Protein AF-A0A2G2Z1V4-F1 (afdb_monomer_lite)

Radius of gyration: 19.31 Å; 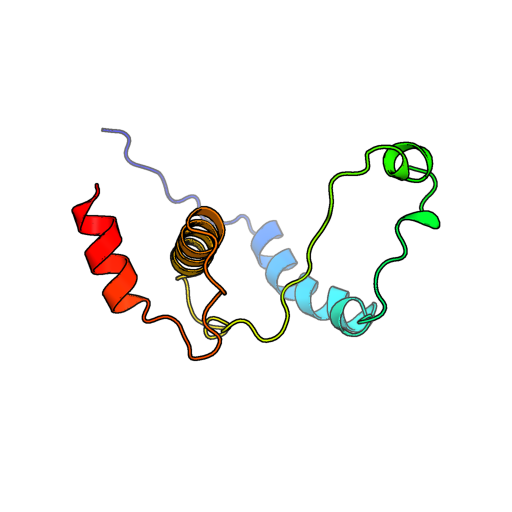chains: 1; bounding box: 42×35×46 Å

Foldseek 3Di:
DDPDDPDDDDPVVVVCVVCVVVVCVVVCVVVCPPPPPLCPPPVCVVVVVPDDPDDDDPLADDDDPPDPLVVLLVVVVVVCVVVVHDHDNPDDDSVVSCVVVVVVD

Structure (mmCIF, N/CA/C/O backbone):
data_AF-A0A2G2Z1V4-F1
#
_entry.id   AF-A0A2G2Z1V4-F1
#
loop_
_atom_site.group_PDB
_atom_site.id
_atom_site.type_symbol
_atom_site.label_atom_id
_atom_site.label_alt_id
_atom_site.label_comp_id
_atom_site.label_asym_id
_atom_site.label_entity_id
_atom_site.label_seq_id
_atom_site.pdbx_PDB_ins_code
_atom_site.Cartn_x
_atom_site.Cartn_y
_atom_site.Cartn_z
_atom_site.occupancy
_atom_site.B_iso_or_equiv
_atom_site.auth_seq_id
_atom_site.auth_comp_id
_atom_site.auth_asym_id
_atom_site.auth_atom_id
_atom_site.pdbx_PDB_model_num
ATOM 1 N N . MET A 1 1 ? -18.574 15.904 -24.626 1.00 38.84 1 MET A N 1
ATOM 2 C CA . MET A 1 1 ? -17.511 14.883 -24.485 1.00 38.84 1 MET A CA 1
ATOM 3 C C . MET A 1 1 ? -16.155 15.581 -24.490 1.00 38.84 1 MET A C 1
ATOM 5 O O . MET A 1 1 ? -15.752 16.113 -25.518 1.00 38.84 1 MET A O 1
ATOM 9 N N . SER A 1 2 ? -15.493 15.676 -23.338 1.00 46.88 2 SER A N 1
ATOM 10 C CA . SER A 1 2 ? -14.184 16.321 -23.186 1.00 46.88 2 SER A CA 1
ATOM 11 C C . SER A 1 2 ? -13.084 15.394 -23.709 1.00 46.88 2 SER A C 1
ATOM 13 O O . SER A 1 2 ? -12.773 14.355 -23.135 1.00 46.88 2 SER A O 1
ATOM 15 N N . ARG A 1 3 ? -12.492 15.760 -24.847 1.00 60.09 3 ARG A N 1
ATOM 16 C CA . ARG A 1 3 ? -11.359 15.046 -25.444 1.00 60.09 3 ARG A CA 1
ATOM 17 C C . ARG A 1 3 ? -10.110 15.363 -24.618 1.00 60.09 3 ARG A C 1
ATOM 19 O O . ARG A 1 3 ? -9.461 16.382 -24.842 1.00 60.09 3 ARG A O 1
ATOM 26 N N . GLY A 1 4 ? -9.829 14.519 -23.623 1.00 59.88 4 GLY A N 1
ATOM 27 C CA . GLY A 1 4 ? -8.667 14.637 -22.745 1.00 59.88 4 GLY A CA 1
ATOM 28 C C . GLY A 1 4 ? -7.379 14.723 -23.561 1.00 59.88 4 GLY A C 1
ATOM 29 O O . GLY A 1 4 ? -6.979 13.767 -24.227 1.00 59.88 4 GLY A O 1
ATOM 30 N N . ARG A 1 5 ? -6.740 15.895 -23.556 1.00 64.75 5 ARG A N 1
ATOM 31 C CA . ARG A 1 5 ? -5.441 16.093 -24.197 1.00 64.75 5 ARG A CA 1
ATOM 32 C C . ARG A 1 5 ? -4.398 15.405 -23.320 1.00 64.75 5 ARG A C 1
ATOM 34 O O . ARG A 1 5 ? -4.144 15.852 -22.208 1.00 64.75 5 ARG A O 1
ATOM 41 N N . ARG A 1 6 ? -3.798 14.313 -23.804 1.00 64.81 6 ARG A N 1
ATOM 42 C CA . ARG A 1 6 ? -2.584 13.760 -23.188 1.00 64.81 6 ARG A CA 1
ATOM 43 C C . ARG A 1 6 ? -1.445 14.746 -23.431 1.00 64.81 6 ARG A C 1
ATOM 45 O O . ARG A 1 6 ? -0.844 14.753 -24.503 1.00 64.81 6 ARG A O 1
ATOM 52 N N . SER A 1 7 ? -1.207 15.615 -22.455 1.00 70.44 7 SER A N 1
ATOM 53 C CA . SER A 1 7 ? -0.082 16.544 -22.459 1.00 70.44 7 SER A CA 1
ATOM 54 C C . SER A 1 7 ? 1.223 15.757 -22.397 1.00 70.44 7 SER A C 1
ATOM 56 O O . SER A 1 7 ? 1.416 14.918 -21.518 1.00 70.44 7 SER A O 1
ATOM 58 N N . ARG A 1 8 ? 2.119 16.012 -23.352 1.00 73.69 8 ARG A N 1
ATOM 59 C CA . ARG A 1 8 ? 3.477 15.467 -23.327 1.00 73.69 8 ARG A CA 1
ATOM 60 C C . ARG A 1 8 ? 4.193 16.024 -22.084 1.00 73.69 8 ARG A C 1
ATOM 62 O O . ARG A 1 8 ? 4.122 17.236 -21.879 1.00 73.69 8 ARG A O 1
ATOM 69 N N . PRO A 1 9 ? 4.864 15.191 -21.266 1.00 70.25 9 PRO A N 1
ATOM 70 C CA . PRO A 1 9 ? 5.634 15.682 -20.126 1.00 70.25 9 PRO A CA 1
ATOM 71 C C . PRO A 1 9 ? 6.661 16.713 -20.599 1.00 70.25 9 PRO A C 1
ATOM 73 O O . PRO A 1 9 ? 7.294 16.496 -21.638 1.00 70.25 9 PRO A O 1
ATOM 76 N N . SER A 1 10 ? 6.819 17.823 -19.870 1.00 84.38 10 SER A N 1
ATOM 77 C CA . SER A 1 10 ? 7.806 18.841 -20.245 1.00 84.38 10 SER A CA 1
ATOM 78 C C . SER A 1 10 ? 9.229 18.269 -20.179 1.00 84.38 10 SER A C 1
ATOM 80 O O . SER A 1 10 ? 9.484 17.241 -19.537 1.00 84.38 10 SER A O 1
ATOM 82 N N . SER A 1 11 ? 10.170 18.926 -20.858 1.00 83.50 11 SER A N 1
ATOM 83 C CA . SER A 1 11 ? 11.584 18.532 -20.880 1.00 83.50 11 SER A CA 1
ATOM 84 C C . SER A 1 11 ? 12.190 18.410 -19.483 1.00 83.50 11 SER A C 1
ATOM 86 O O . SER A 1 11 ? 13.044 17.555 -19.254 1.00 83.50 11 SER A O 1
ATOM 88 N N . GLU A 1 12 ? 11.737 19.232 -18.543 1.00 86.75 12 GLU A N 1
ATOM 89 C CA . GLU A 1 12 ? 12.178 19.258 -17.150 1.00 86.75 12 GLU A CA 1
ATOM 90 C C . GLU A 1 12 ? 11.720 17.991 -16.422 1.00 86.75 12 GLU A C 1
ATOM 92 O O . GLU A 1 12 ? 12.535 17.317 -15.797 1.00 86.75 12 GLU A O 1
ATOM 97 N N . ILE A 1 13 ? 10.450 17.598 -16.588 1.00 87.88 13 ILE A N 1
ATOM 98 C CA . ILE A 1 13 ? 9.900 16.365 -16.001 1.00 87.88 13 ILE A CA 1
ATOM 99 C C . ILE A 1 13 ? 10.652 15.144 -16.538 1.00 87.88 13 ILE A C 1
ATOM 101 O O . ILE A 1 13 ? 11.029 14.257 -15.776 1.00 87.88 13 ILE A O 1
ATOM 105 N N . GLN A 1 14 ? 10.938 15.112 -17.842 1.00 86.94 14 GLN A N 1
ATOM 106 C CA . GLN A 1 14 ? 11.692 14.010 -18.445 1.00 86.94 14 GLN A CA 1
ATOM 107 C C . GLN A 1 14 ? 13.134 13.912 -17.927 1.00 86.94 14 GLN A C 1
ATOM 109 O O . GLN A 1 14 ? 13.670 12.808 -17.831 1.00 86.94 14 GLN A O 1
ATOM 114 N N . LYS A 1 15 ? 13.773 15.040 -17.591 1.00 89.50 15 LYS A N 1
ATOM 115 C CA . LYS A 1 15 ? 15.104 15.058 -16.963 1.00 89.50 15 LYS A CA 1
ATOM 116 C C . LYS A 1 15 ? 15.039 14.607 -15.504 1.00 89.50 15 LYS A C 1
ATOM 118 O O . LYS A 1 15 ? 15.861 13.793 -15.094 1.00 89.50 15 LYS A O 1
ATOM 123 N N . LEU A 1 16 ? 14.042 15.072 -14.750 1.00 90.00 16 LEU A N 1
ATOM 124 C CA . LEU A 1 16 ? 13.852 14.690 -13.349 1.00 90.00 16 LEU A CA 1
ATOM 125 C C . LEU A 1 16 ? 13.597 13.191 -13.200 1.00 90.00 16 LEU A C 1
ATOM 127 O O . LEU A 1 16 ? 14.267 12.555 -12.398 1.00 90.00 16 LEU A O 1
ATOM 131 N N . VAL A 1 17 ? 12.729 12.601 -14.028 1.00 89.75 17 VAL A N 1
ATOM 132 C CA . VAL A 1 17 ? 12.459 11.149 -14.009 1.00 89.75 17 VAL A CA 1
ATOM 133 C C . VAL A 1 17 ? 13.735 10.318 -14.206 1.00 89.75 17 VAL A C 1
ATOM 135 O O . VAL A 1 17 ? 13.834 9.222 -13.665 1.00 89.75 17 VAL A O 1
ATOM 138 N N . LYS A 1 18 ? 14.730 10.834 -14.938 1.00 90.25 18 LYS A N 1
ATOM 139 C CA . LYS A 1 18 ? 16.011 10.142 -15.152 1.00 90.25 18 LYS A CA 1
ATOM 140 C C . LYS A 1 18 ? 16.975 10.257 -13.971 1.00 90.25 18 LYS A C 1
ATOM 142 O O . LYS A 1 18 ? 17.739 9.329 -13.745 1.00 90.25 18 LYS A O 1
ATOM 147 N N . ILE A 1 19 ? 16.971 11.380 -13.252 1.00 93.56 19 ILE A N 1
ATOM 148 C CA . ILE A 1 19 ? 17.951 11.668 -12.186 1.00 93.56 19 ILE A CA 1
ATOM 149 C C . ILE A 1 19 ? 17.423 11.247 -10.810 1.00 93.56 19 ILE A C 1
ATOM 151 O O . ILE A 1 19 ? 18.199 10.843 -9.947 1.00 93.56 19 ILE A O 1
ATOM 155 N N . LEU A 1 20 ? 16.105 11.313 -10.608 1.00 92.88 20 LEU A N 1
ATOM 156 C CA . LEU A 1 20 ? 15.454 11.047 -9.327 1.00 92.88 20 LEU A CA 1
ATOM 157 C C . LEU A 1 20 ? 15.795 9.658 -8.752 1.00 92.88 20 LEU A C 1
ATOM 159 O O . LEU A 1 20 ? 16.159 9.614 -7.580 1.00 92.88 20 LEU A O 1
ATOM 163 N N . PRO A 1 21 ? 15.757 8.544 -9.517 1.00 87.75 21 PRO A N 1
ATOM 164 C CA . PRO A 1 21 ? 16.069 7.228 -8.958 1.00 87.75 21 PRO A CA 1
ATOM 165 C C . PRO A 1 21 ? 17.510 7.143 -8.444 1.00 87.75 21 PRO A C 1
ATOM 167 O O . PRO A 1 21 ? 17.736 6.687 -7.328 1.00 87.75 21 PRO A O 1
ATOM 170 N N . THR A 1 22 ? 18.473 7.655 -9.218 1.00 92.06 22 THR A N 1
ATOM 171 C CA . THR A 1 22 ? 19.892 7.696 -8.837 1.00 92.06 22 THR A CA 1
ATOM 172 C C . THR A 1 22 ? 20.118 8.573 -7.609 1.00 92.06 22 THR A C 1
ATOM 174 O O . THR A 1 22 ? 20.861 8.199 -6.710 1.00 92.06 22 THR A O 1
ATOM 177 N N . TYR A 1 23 ? 19.460 9.733 -7.547 1.00 89.56 23 TYR A N 1
ATOM 178 C CA . TYR A 1 23 ? 19.563 10.635 -6.403 1.00 89.56 23 TYR A CA 1
ATOM 179 C C . TYR A 1 23 ? 19.014 9.994 -5.122 1.00 89.56 23 TYR A C 1
ATOM 181 O O . TYR A 1 23 ? 19.654 10.066 -4.076 1.00 89.56 23 TYR A O 1
ATOM 189 N N . LEU A 1 24 ? 17.849 9.345 -5.186 1.00 87.50 24 LEU A N 1
ATOM 190 C CA . LEU A 1 24 ? 17.256 8.670 -4.028 1.00 87.50 24 LEU A CA 1
ATOM 191 C C . LEU A 1 24 ? 18.122 7.499 -3.541 1.00 87.50 24 LEU A C 1
ATOM 193 O O . LEU A 1 24 ? 18.286 7.328 -2.334 1.00 87.50 24 LEU A O 1
ATOM 197 N N . ASP A 1 25 ? 18.715 6.739 -4.460 1.00 85.75 25 ASP A N 1
ATOM 198 C CA . ASP A 1 25 ? 19.637 5.649 -4.133 1.00 85.75 25 ASP A CA 1
ATOM 199 C C . ASP A 1 25 ? 20.924 6.157 -3.455 1.00 85.75 25 ASP A C 1
ATOM 201 O O . ASP A 1 25 ? 21.285 5.684 -2.378 1.00 85.75 25 ASP A O 1
ATOM 205 N N . MET A 1 26 ? 21.554 7.203 -4.008 1.00 87.31 26 MET A N 1
ATOM 206 C CA . MET A 1 26 ? 22.763 7.823 -3.440 1.00 87.31 26 MET A CA 1
ATOM 207 C C . MET A 1 26 ? 22.548 8.394 -2.036 1.00 87.31 26 MET A C 1
ATOM 209 O O . MET A 1 26 ? 23.429 8.288 -1.187 1.00 87.31 26 MET A O 1
ATOM 213 N N . ASN A 1 27 ? 21.379 8.983 -1.774 1.00 83.06 27 ASN A N 1
ATOM 214 C CA . ASN A 1 27 ? 21.033 9.474 -0.438 1.00 83.06 27 ASN A CA 1
ATOM 215 C C . ASN A 1 27 ? 20.664 8.345 0.538 1.00 83.06 27 ASN A C 1
ATOM 217 O O . ASN A 1 27 ? 20.307 8.617 1.682 1.00 83.06 27 ASN A O 1
ATOM 221 N N . GLY A 1 28 ? 20.699 7.082 0.101 1.00 81.88 28 GLY A N 1
ATOM 222 C CA . GLY A 1 28 ? 20.316 5.938 0.917 1.00 81.88 28 GLY A CA 1
ATOM 223 C C . GLY A 1 28 ? 18.826 5.901 1.256 1.00 81.88 28 GLY A C 1
ATOM 224 O O . GLY A 1 28 ? 18.438 5.156 2.151 1.00 81.88 28 GLY A O 1
ATOM 225 N N . PHE A 1 29 ? 17.983 6.657 0.541 1.00 80.88 29 PHE A N 1
ATOM 226 C CA . PHE A 1 29 ? 16.548 6.777 0.822 1.00 80.88 29 PHE A CA 1
ATOM 227 C C . PHE A 1 29 ? 15.839 5.417 0.763 1.00 80.88 29 PHE A C 1
ATOM 229 O O . PHE A 1 29 ? 15.004 5.110 1.605 1.00 80.88 29 PHE A O 1
ATOM 236 N N . LEU A 1 30 ? 16.214 4.572 -0.205 1.00 76.31 30 LEU A N 1
ATOM 237 C CA . LEU A 1 30 ? 15.668 3.216 -0.355 1.00 76.31 30 LEU A CA 1
ATOM 238 C C . LEU A 1 30 ? 16.315 2.194 0.596 1.00 76.31 30 LEU A C 1
ATOM 240 O O . LEU A 1 30 ? 15.733 1.146 0.875 1.00 76.31 30 LEU A O 1
ATOM 244 N N . ASN A 1 31 ? 17.516 2.497 1.097 1.00 75.00 31 ASN A N 1
ATOM 245 C CA . ASN A 1 31 ? 18.280 1.629 1.996 1.00 75.00 31 ASN A CA 1
ATOM 246 C C . ASN A 1 31 ? 17.906 1.845 3.466 1.00 75.00 31 ASN A C 1
ATOM 248 O O . ASN A 1 31 ? 18.112 0.958 4.298 1.00 75.00 31 ASN A O 1
ATOM 252 N N . GLN A 1 32 ? 17.322 2.999 3.792 1.00 67.56 32 GLN A N 1
ATOM 253 C CA . GLN A 1 32 ? 16.814 3.309 5.117 1.00 67.56 32 GLN A CA 1
ATOM 254 C C . GLN A 1 32 ? 15.504 2.545 5.370 1.00 67.56 32 GLN A C 1
ATOM 256 O O . GLN A 1 32 ? 14.408 3.086 5.323 1.00 67.56 32 GLN A O 1
ATOM 261 N N . LYS A 1 33 ? 15.631 1.250 5.677 1.00 63.94 33 LYS A N 1
ATOM 262 C CA . LYS A 1 33 ? 14.533 0.412 6.197 1.00 63.94 33 LYS A CA 1
ATOM 263 C C . LYS A 1 33 ? 14.237 0.674 7.680 1.00 63.94 33 LYS A C 1
ATOM 265 O O . LYS A 1 33 ? 13.382 0.014 8.263 1.00 63.94 33 LYS A O 1
ATOM 270 N N . VAL A 1 34 ? 14.967 1.599 8.309 1.00 65.88 34 VAL A N 1
ATOM 271 C CA . VAL A 1 34 ? 14.713 2.018 9.688 1.00 65.88 34 VAL A CA 1
ATOM 272 C C . VAL A 1 34 ? 13.400 2.782 9.699 1.00 65.88 34 VAL A C 1
ATOM 274 O O . VAL A 1 34 ? 13.258 3.789 9.009 1.00 65.88 34 VAL A O 1
ATOM 277 N N . ARG A 1 35 ? 12.440 2.273 10.474 1.00 64.81 35 ARG A N 1
ATOM 278 C CA . ARG A 1 35 ? 11.134 2.894 10.687 1.00 64.81 35 ARG A CA 1
ATOM 279 C C . ARG A 1 35 ? 11.356 4.365 11.033 1.00 64.81 35 ARG A C 1
ATOM 281 O O . ARG A 1 35 ? 12.044 4.658 12.007 1.00 64.81 35 ARG A O 1
ATOM 288 N N . THR A 1 36 ? 10.820 5.275 10.220 1.00 71.75 36 THR A N 1
ATOM 289 C CA . THR A 1 36 ? 10.873 6.706 10.520 1.00 71.75 36 THR A CA 1
ATOM 290 C C . THR A 1 36 ? 10.216 6.919 11.876 1.00 71.75 36 THR A C 1
ATOM 292 O O . THR A 1 36 ? 9.014 6.698 12.031 1.00 71.75 36 THR A O 1
ATOM 295 N N . ASP A 1 37 ? 11.017 7.288 12.871 1.00 71.12 37 ASP A N 1
ATOM 296 C CA . ASP A 1 37 ? 10.505 7.624 14.187 1.00 71.12 37 ASP A CA 1
ATOM 297 C C . ASP A 1 37 ? 9.896 9.024 14.124 1.00 71.12 37 ASP A C 1
ATOM 299 O O . ASP A 1 37 ? 10.572 10.040 14.297 1.00 71.12 37 ASP A O 1
ATOM 303 N N . TRP A 1 38 ? 8.596 9.067 13.834 1.00 70.44 38 TRP A N 1
ATOM 304 C CA . TRP A 1 38 ? 7.811 10.296 13.747 1.00 70.44 38 TRP A CA 1
ATOM 305 C C . TRP A 1 38 ? 7.876 11.139 15.028 1.00 70.44 38 TRP A C 1
ATOM 307 O O . TRP A 1 38 ? 7.667 12.349 14.951 1.00 70.44 38 TRP A O 1
ATOM 317 N N . SER A 1 39 ? 8.229 10.543 16.176 1.00 66.56 39 SER A N 1
ATOM 318 C CA . SER A 1 39 ? 8.393 11.265 17.444 1.00 66.56 39 SER A CA 1
ATOM 319 C C . SER A 1 39 ? 9.615 12.195 17.464 1.00 66.56 39 SER A C 1
ATOM 321 O O . SER A 1 39 ? 9.658 13.152 18.245 1.00 66.56 39 SER A O 1
ATOM 323 N N . THR A 1 40 ? 10.586 11.959 16.574 1.00 76.44 40 THR A N 1
ATOM 324 C CA . THR A 1 40 ? 11.799 12.784 16.436 1.00 76.44 40 THR A CA 1
ATOM 325 C C . THR A 1 40 ? 11.592 14.026 15.567 1.00 76.44 40 THR A C 1
ATOM 327 O O . THR A 1 40 ? 12.431 14.925 15.577 1.00 76.44 40 THR A O 1
ATOM 330 N N . ILE A 1 41 ? 10.471 14.119 14.842 1.00 80.44 41 ILE A N 1
ATOM 331 C CA . ILE A 1 41 ? 10.174 15.243 13.950 1.00 80.44 41 ILE A CA 1
ATOM 332 C C . ILE A 1 41 ? 9.319 16.270 14.703 1.00 80.44 41 ILE A C 1
ATOM 334 O O . ILE A 1 41 ? 8.148 16.021 14.987 1.00 80.44 41 ILE A O 1
ATOM 338 N N . GLU A 1 42 ? 9.881 17.452 14.986 1.00 78.19 42 GLU A N 1
ATOM 339 C CA . GLU A 1 42 ? 9.220 18.516 15.770 1.00 78.19 42 GLU A CA 1
ATOM 340 C C . GLU A 1 42 ? 7.816 18.875 15.258 1.00 78.19 42 GLU A C 1
ATOM 342 O O . GLU A 1 42 ? 6.909 19.072 16.060 1.00 78.19 42 GLU A O 1
ATOM 347 N N . ALA A 1 43 ? 7.610 18.876 13.936 1.00 76.38 43 ALA A N 1
ATOM 348 C CA . ALA A 1 43 ? 6.327 19.192 13.298 1.00 76.38 43 ALA A CA 1
ATOM 349 C C . ALA A 1 43 ? 5.212 18.141 13.507 1.00 76.38 43 ALA A C 1
ATOM 351 O O . ALA A 1 43 ? 4.065 18.383 13.120 1.00 76.38 43 ALA A O 1
ATOM 352 N N . TYR A 1 44 ? 5.548 16.964 14.044 1.00 67.06 44 TYR A N 1
ATOM 353 C CA . TYR A 1 44 ? 4.613 15.863 14.305 1.00 67.06 44 TYR A CA 1
ATOM 354 C C . TYR A 1 44 ? 4.549 15.463 15.786 1.00 67.06 44 TYR A C 1
ATOM 356 O O . TYR A 1 44 ? 3.740 14.606 16.146 1.00 67.06 44 TYR A O 1
ATOM 364 N N . ARG A 1 45 ? 5.359 16.087 16.652 1.00 72.44 45 ARG A N 1
ATOM 365 C CA . ARG A 1 45 ? 5.466 15.756 18.082 1.00 72.44 45 ARG A CA 1
ATOM 366 C C . ARG A 1 45 ? 4.139 15.934 18.831 1.00 72.44 45 ARG A C 1
ATOM 368 O O . ARG A 1 45 ? 3.803 15.129 19.691 1.00 72.44 45 ARG A O 1
ATOM 375 N N . ASP A 1 46 ? 3.381 16.966 18.487 1.00 70.94 46 ASP A N 1
ATOM 376 C CA . ASP A 1 46 ? 2.050 17.292 19.014 1.00 70.94 46 ASP A CA 1
ATOM 377 C C . ASP A 1 46 ? 0.923 16.479 18.349 1.00 70.94 46 ASP A C 1
ATOM 379 O O . ASP A 1 46 ? -0.108 16.208 18.964 1.00 70.94 46 ASP A O 1
ATOM 383 N N . LYS A 1 47 ? 1.136 16.027 17.108 1.00 67.56 47 LYS A N 1
ATOM 384 C CA . LYS A 1 47 ? 0.182 15.209 16.340 1.00 67.56 47 LYS A CA 1
ATOM 385 C C . LYS A 1 47 ? 0.137 13.742 16.762 1.00 67.56 47 LYS A C 1
ATOM 387 O O . LYS A 1 47 ? -0.832 13.062 16.432 1.00 67.56 47 LYS A O 1
ATOM 392 N N . MET A 1 48 ? 1.124 13.260 17.523 1.00 63.66 48 MET A N 1
ATOM 393 C CA . MET A 1 48 ? 1.084 11.918 18.124 1.00 63.66 48 MET A CA 1
ATOM 394 C C . MET A 1 48 ? -0.017 11.760 19.185 1.00 63.66 48 MET A C 1
ATOM 396 O O . MET A 1 48 ? -0.350 10.637 19.548 1.00 63.66 48 MET A O 1
ATOM 400 N N . ALA A 1 49 ? -0.616 12.859 19.659 1.00 65.06 49 ALA A N 1
ATOM 401 C CA . ALA A 1 49 ? -1.753 12.834 20.578 1.00 65.06 49 ALA A CA 1
ATOM 402 C C . ALA A 1 49 ? -3.087 12.442 19.910 1.00 65.06 49 ALA A C 1
ATOM 404 O O . ALA A 1 49 ? -4.116 12.461 20.578 1.00 65.06 49 ALA A O 1
ATOM 405 N N . ASN A 1 50 ? -3.088 12.116 18.611 1.00 63.97 50 ASN A N 1
ATOM 406 C CA . ASN A 1 50 ? -4.253 11.642 17.869 1.00 63.97 50 ASN A CA 1
ATOM 407 C C . ASN A 1 50 ? -4.160 10.106 17.719 1.00 63.97 50 ASN A C 1
ATOM 409 O O . ASN A 1 50 ? -3.499 9.629 16.792 1.00 63.97 50 ASN A O 1
ATOM 413 N N . PRO A 1 51 ? -4.737 9.313 18.643 1.00 69.38 51 PRO A N 1
ATOM 414 C CA . PRO A 1 51 ? -4.422 7.900 18.794 1.00 69.38 51 PRO A CA 1
ATOM 415 C C . PRO A 1 51 ? -5.361 7.069 17.922 1.00 69.38 51 PRO A C 1
ATOM 417 O O . PRO A 1 51 ? -6.174 6.298 18.422 1.00 69.38 51 P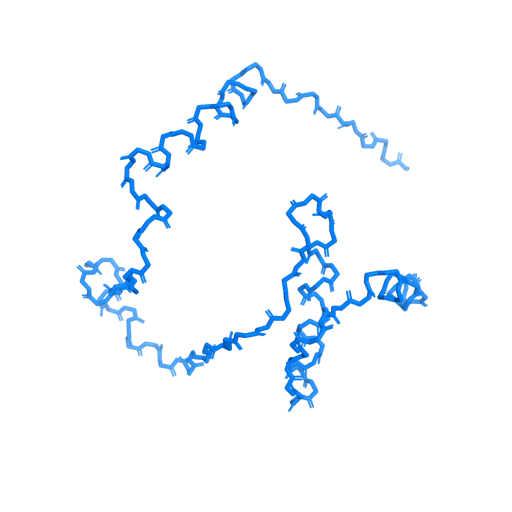RO A O 1
ATOM 420 N N . PHE A 1 52 ? -5.314 7.262 16.607 1.00 70.88 52 PHE A N 1
ATOM 421 C CA . PHE A 1 52 ? -5.910 6.256 15.738 1.00 70.88 52 PHE A CA 1
ATOM 422 C C . PHE A 1 52 ? -4.974 5.055 15.712 1.00 70.88 52 PHE A C 1
ATOM 424 O O . PHE A 1 52 ? -3.772 5.204 15.482 1.00 70.88 52 PHE A O 1
ATOM 431 N N . ASP A 1 53 ? -5.527 3.873 15.957 1.00 76.06 53 ASP A N 1
ATOM 432 C CA . ASP A 1 53 ? -4.771 2.634 15.891 1.00 76.06 53 ASP A CA 1
ATOM 433 C C . ASP A 1 53 ? -4.279 2.414 14.455 1.00 76.06 53 ASP A C 1
ATOM 435 O O . ASP A 1 53 ? -5.060 2.230 13.520 1.00 76.06 53 ASP A O 1
ATOM 439 N N . VAL A 1 54 ? -2.959 2.469 14.269 1.00 77.25 54 VAL A N 1
ATOM 440 C CA . VAL A 1 54 ? -2.314 2.200 12.980 1.00 77.25 54 VAL A CA 1
ATOM 441 C C . VAL A 1 54 ? -1.847 0.752 12.961 1.00 77.25 54 VAL A C 1
ATOM 443 O O . VAL A 1 54 ? -0.909 0.383 13.671 1.00 77.25 54 VAL A O 1
ATOM 446 N N . GLN A 1 55 ? -2.461 -0.058 12.103 1.00 81.25 55 GLN A N 1
ATOM 447 C CA . GLN A 1 55 ? -2.062 -1.443 11.885 1.00 81.25 55 GLN A CA 1
ATOM 448 C C . GLN A 1 55 ? -1.174 -1.564 10.641 1.00 81.25 55 GLN A C 1
ATOM 450 O O . GLN A 1 55 ? -1.519 -1.087 9.562 1.00 81.25 55 GLN A O 1
ATOM 455 N N . TYR A 1 56 ? -0.026 -2.223 10.797 1.00 81.62 56 TYR A N 1
ATOM 456 C CA . TYR A 1 56 ? 0.855 -2.584 9.689 1.00 81.62 56 TYR A CA 1
ATOM 457 C C . TYR A 1 56 ? 0.610 -4.048 9.328 1.00 81.62 56 TYR A C 1
ATOM 459 O O . TYR A 1 56 ? 0.650 -4.912 10.202 1.00 81.62 56 TYR A O 1
ATOM 467 N N . VAL A 1 57 ? 0.354 -4.315 8.048 1.00 81.88 57 VAL A N 1
ATOM 468 C CA . VAL A 1 57 ? 0.164 -5.671 7.524 1.00 81.88 57 VAL A CA 1
ATOM 469 C C . VAL A 1 57 ? 1.375 -6.019 6.666 1.00 81.88 57 VAL A C 1
ATOM 471 O O . VAL A 1 57 ? 1.622 -5.390 5.638 1.00 81.88 57 VAL A O 1
ATOM 474 N N . GLU A 1 58 ? 2.159 -6.993 7.120 1.00 86.62 58 GLU A N 1
ATOM 475 C CA . GLU A 1 58 ? 3.328 -7.500 6.400 1.00 86.62 58 GLU A CA 1
ATOM 476 C C . GLU A 1 58 ? 2.973 -8.721 5.549 1.00 86.62 58 GLU A C 1
ATOM 478 O O . GLU A 1 58 ? 1.958 -9.379 5.763 1.00 86.62 58 GLU A O 1
ATOM 483 N N . GLY A 1 59 ? 3.835 -9.034 4.579 1.00 85.94 59 GLY A N 1
ATOM 484 C CA . GLY A 1 59 ? 3.706 -10.247 3.770 1.00 85.94 59 GLY A CA 1
ATOM 485 C C . GLY A 1 59 ? 2.604 -10.211 2.712 1.00 85.94 59 GLY A C 1
ATOM 486 O O . GLY A 1 59 ? 2.426 -11.214 2.027 1.00 85.94 59 GLY A O 1
ATOM 487 N N . ILE A 1 60 ? 1.915 -9.076 2.540 1.00 88.69 60 ILE A N 1
ATOM 488 C CA . ILE A 1 60 ? 0.900 -8.921 1.497 1.00 88.69 60 ILE A CA 1
ATOM 489 C C . ILE A 1 60 ? 1.511 -9.111 0.114 1.00 88.69 60 ILE A C 1
ATOM 491 O O . ILE A 1 60 ? 2.655 -8.715 -0.150 1.00 88.69 60 ILE A O 1
ATOM 495 N N . ALA A 1 61 ? 0.719 -9.677 -0.790 1.00 89.12 61 ALA A N 1
ATOM 496 C CA . ALA A 1 61 ? 1.141 -9.837 -2.165 1.00 89.12 61 ALA A CA 1
ATOM 497 C C . ALA A 1 61 ? 1.539 -8.488 -2.789 1.00 89.12 61 ALA A C 1
ATOM 499 O O . ALA A 1 61 ? 0.909 -7.450 -2.575 1.00 89.12 61 ALA A O 1
ATOM 500 N N . GLN A 1 62 ? 2.591 -8.486 -3.599 1.00 86.62 62 GLN A N 1
ATOM 501 C CA . GLN A 1 62 ? 3.000 -7.296 -4.338 1.00 86.62 62 GLN A CA 1
ATOM 502 C C . GLN A 1 62 ? 2.696 -7.477 -5.817 1.00 86.62 62 GLN A C 1
ATOM 504 O O . GLN A 1 62 ? 2.868 -8.558 -6.381 1.00 86.62 62 GLN A O 1
ATOM 509 N N . GLN A 1 63 ? 2.265 -6.396 -6.461 1.00 87.19 63 GLN A N 1
ATOM 510 C CA . GLN A 1 63 ? 2.201 -6.362 -7.913 1.00 87.19 63 GLN A CA 1
ATOM 511 C C . GLN A 1 63 ? 3.610 -6.438 -8.514 1.00 87.19 63 GLN A C 1
ATOM 513 O O . GLN A 1 63 ? 4.589 -5.981 -7.920 1.00 87.19 63 GLN A O 1
ATOM 518 N N . THR A 1 64 ? 3.724 -6.959 -9.731 1.00 86.31 64 THR A N 1
ATOM 519 C CA . THR A 1 64 ? 4.995 -6.966 -10.464 1.00 86.31 64 THR A CA 1
ATOM 520 C C . THR A 1 64 ? 5.461 -5.530 -10.744 1.00 86.31 64 THR A C 1
ATOM 522 O O . THR A 1 64 ? 4.639 -4.663 -11.029 1.00 86.31 64 THR A O 1
ATOM 525 N N . ILE A 1 65 ? 6.775 -5.268 -10.719 1.00 84.62 65 ILE A N 1
ATOM 526 C CA . ILE A 1 65 ? 7.363 -3.915 -10.873 1.00 84.62 65 ILE A CA 1
ATOM 527 C C . ILE A 1 65 ? 6.896 -3.199 -12.156 1.00 84.62 65 ILE A C 1
ATOM 529 O O . ILE A 1 65 ? 6.754 -1.980 -12.176 1.00 84.62 65 ILE A O 1
ATOM 533 N N . SER A 1 66 ? 6.632 -3.943 -13.229 1.00 86.12 66 SER A N 1
ATOM 534 C CA . SER A 1 66 ? 6.148 -3.412 -14.510 1.00 86.12 66 SER A CA 1
ATOM 535 C C . SER A 1 66 ? 4.620 -3.305 -14.618 1.00 86.12 66 SER A C 1
ATOM 537 O O . SER A 1 66 ? 4.115 -2.892 -15.664 1.00 86.12 66 SER A O 1
ATOM 539 N N . SER A 1 67 ? 3.872 -3.684 -13.579 1.00 85.00 67 SER A N 1
ATOM 540 C CA . SER A 1 67 ? 2.409 -3.667 -13.588 1.00 85.00 67 SER A CA 1
ATOM 541 C C . SER A 1 67 ? 1.854 -2.254 -13.379 1.00 85.00 67 SER A C 1
ATOM 543 O O . SER A 1 67 ? 2.309 -1.493 -12.524 1.00 85.00 67 SER A O 1
ATOM 545 N N . LEU A 1 68 ? 0.818 -1.924 -14.154 1.00 88.25 68 LEU A N 1
ATOM 546 C CA . LEU A 1 68 ? 0.032 -0.691 -14.035 1.00 88.25 68 LEU A CA 1
ATOM 547 C C . LEU A 1 68 ? -1.273 -0.910 -13.246 1.00 88.25 68 LEU A C 1
ATOM 549 O O . LEU A 1 68 ? -2.188 -0.093 -13.329 1.00 88.25 68 LEU A O 1
ATOM 553 N N . ASP A 1 69 ? -1.373 -2.012 -12.500 1.00 89.31 69 ASP A N 1
ATOM 554 C CA . ASP A 1 69 ? -2.587 -2.441 -11.798 1.00 89.31 69 ASP A CA 1
ATOM 555 C C . ASP A 1 69 ? -2.664 -1.951 -10.343 1.00 89.31 69 ASP A C 1
ATOM 557 O O . ASP A 1 69 ? -3.486 -2.444 -9.575 1.00 89.31 69 ASP A O 1
ATOM 561 N N . CYS A 1 70 ? -1.869 -0.950 -9.947 1.00 90.06 70 CYS A N 1
ATOM 562 C CA . CYS A 1 70 ? -1.788 -0.516 -8.544 1.00 90.06 70 CYS A CA 1
ATOM 563 C C . CYS A 1 70 ? -3.138 -0.094 -7.972 1.00 90.06 70 CYS A C 1
ATOM 565 O O . CYS A 1 70 ? -3.448 -0.421 -6.829 1.00 90.06 70 CYS A O 1
ATOM 567 N N . GLY A 1 71 ? -3.973 0.551 -8.789 1.00 91.25 71 GLY A N 1
ATOM 568 C CA . GLY A 1 71 ? -5.341 0.885 -8.409 1.00 91.25 71 GLY A CA 1
ATOM 569 C C . GLY A 1 71 ? -6.172 -0.353 -8.067 1.00 91.25 71 GLY A C 1
ATOM 570 O O . GLY A 1 71 ? -6.869 -0.346 -7.063 1.00 91.25 71 GLY A O 1
ATOM 571 N N . LEU A 1 72 ? -6.048 -1.438 -8.840 1.00 92.12 72 LEU A N 1
ATOM 572 C CA . LEU A 1 72 ? -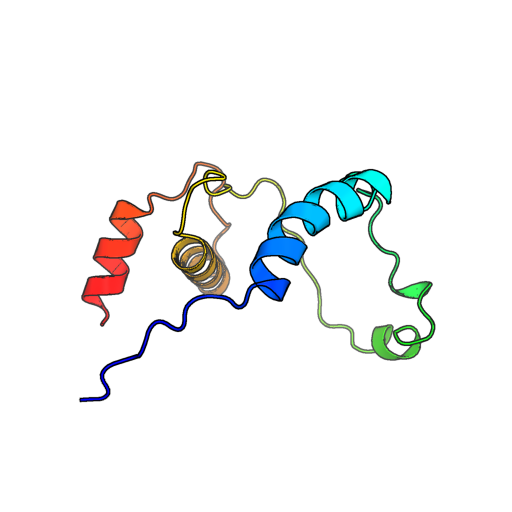6.791 -2.683 -8.606 1.00 92.12 72 LEU A CA 1
ATOM 573 C C . LEU A 1 72 ? -6.348 -3.375 -7.318 1.00 92.12 72 LEU A C 1
ATOM 575 O O . LEU A 1 72 ? -7.196 -3.845 -6.568 1.00 92.12 72 LEU A O 1
ATOM 579 N N . PHE A 1 73 ? -5.041 -3.410 -7.053 1.00 91.69 73 PHE A N 1
ATOM 580 C CA . PHE A 1 73 ? -4.496 -3.981 -5.819 1.00 91.69 73 PHE A CA 1
ATOM 581 C C . PHE A 1 73 ? -4.967 -3.195 -4.590 1.00 91.69 73 PHE A C 1
ATOM 583 O O . PHE A 1 73 ? -5.450 -3.789 -3.633 1.00 91.69 73 PHE A O 1
ATOM 590 N N . VAL A 1 74 ? -4.899 -1.859 -4.633 1.00 91.88 74 VAL A N 1
ATOM 591 C CA . VAL A 1 74 ? -5.374 -1.000 -3.535 1.00 91.88 74 VAL A CA 1
ATOM 592 C C . VAL A 1 74 ? -6.877 -1.166 -3.310 1.00 91.88 74 VAL A C 1
ATOM 594 O O . VAL A 1 74 ? -7.301 -1.301 -2.165 1.00 91.88 74 VAL A O 1
ATOM 597 N N . SER A 1 75 ? -7.679 -1.202 -4.379 1.00 93.31 75 SER A N 1
ATOM 598 C CA . SER A 1 75 ? -9.124 -1.440 -4.277 1.00 93.31 75 SER A CA 1
ATOM 599 C C . SER A 1 75 ? -9.441 -2.799 -3.659 1.00 93.31 75 SER A C 1
ATOM 601 O O . SER A 1 75 ? -10.271 -2.866 -2.758 1.00 93.31 75 SER A O 1
ATOM 603 N N . ALA A 1 76 ? -8.743 -3.855 -4.078 1.00 93.44 76 ALA A N 1
ATOM 604 C CA . ALA A 1 76 ? -8.924 -5.184 -3.507 1.00 93.44 76 ALA A CA 1
ATOM 605 C C . ALA A 1 76 ? -8.545 -5.216 -2.022 1.00 93.44 76 ALA A C 1
ATOM 607 O O . ALA A 1 76 ? -9.303 -5.736 -1.212 1.00 93.44 76 ALA A O 1
ATOM 608 N N . TYR A 1 77 ? -7.422 -4.616 -1.626 1.00 92.56 77 TYR A N 1
ATOM 609 C CA . TYR A 1 77 ? -7.027 -4.564 -0.214 1.00 92.56 77 TYR A CA 1
ATOM 610 C C . TYR A 1 77 ? -8.006 -3.777 0.647 1.00 92.56 77 TYR A C 1
ATOM 612 O O . TYR A 1 77 ? -8.336 -4.219 1.745 1.00 92.56 77 TYR A O 1
ATOM 620 N N . ALA A 1 78 ? -8.513 -2.653 0.142 1.00 93.12 78 ALA A N 1
ATOM 621 C CA . ALA A 1 78 ? -9.555 -1.904 0.830 1.00 93.12 78 ALA A CA 1
ATOM 622 C C . ALA A 1 78 ? -10.834 -2.739 1.000 1.00 93.12 78 ALA A C 1
ATOM 624 O O . ALA A 1 78 ? -11.442 -2.687 2.064 1.00 93.12 78 ALA A O 1
ATOM 625 N N . GLU A 1 79 ? -11.217 -3.528 -0.007 1.00 94.00 79 GLU A N 1
ATOM 626 C CA . GLU A 1 79 ? -12.375 -4.425 0.047 1.00 94.00 79 GLU A CA 1
ATOM 627 C C . GLU A 1 79 ? -12.201 -5.514 1.119 1.00 94.00 79 GLU A C 1
ATOM 629 O O . GLU A 1 79 ? -13.022 -5.600 2.027 1.00 94.00 79 GLU A O 1
ATOM 634 N N . TYR A 1 80 ? -11.086 -6.257 1.096 1.00 93.12 80 TYR A N 1
ATOM 635 C CA . TYR A 1 80 ? -10.780 -7.276 2.113 1.00 93.12 80 TYR A CA 1
ATOM 636 C C . TYR A 1 80 ? -10.813 -6.701 3.534 1.00 93.12 80 TYR A C 1
ATOM 638 O O . TYR A 1 80 ? -11.444 -7.273 4.420 1.00 93.12 80 TYR A O 1
ATOM 646 N N . LEU A 1 81 ? -10.164 -5.553 3.752 1.00 91.75 81 LEU A N 1
ATOM 647 C CA . LEU A 1 81 ? -10.118 -4.913 5.068 1.00 91.75 81 LEU A CA 1
ATOM 648 C C . LEU A 1 81 ? -11.486 -4.380 5.508 1.00 91.75 81 LEU A C 1
ATOM 650 O O . LEU A 1 81 ? -11.798 -4.428 6.696 1.00 91.75 81 LEU A O 1
ATOM 654 N N . SER A 1 82 ? -12.308 -3.904 4.569 1.00 93.06 82 SER A N 1
ATOM 655 C CA . SER A 1 82 ? -13.676 -3.453 4.862 1.00 93.06 82 SER A CA 1
ATOM 656 C C . SER A 1 82 ? -14.570 -4.610 5.308 1.00 93.06 82 SER A C 1
ATOM 658 O O . SER A 1 82 ? -15.394 -4.431 6.202 1.00 93.06 82 SER A O 1
ATOM 660 N N . ASP A 1 83 ? -14.349 -5.801 4.751 1.00 95.00 83 ASP A N 1
ATOM 661 C CA . ASP A 1 83 ? -15.040 -7.034 5.137 1.00 95.00 83 ASP A CA 1
ATOM 662 C C . ASP A 1 83 ? -14.448 -7.683 6.408 1.00 95.00 83 ASP A C 1
ATOM 664 O O . ASP A 1 83 ? -14.912 -8.737 6.849 1.00 95.00 83 ASP A O 1
ATOM 668 N N . GLY A 1 84 ? -13.414 -7.081 7.013 1.00 91.38 84 GLY A N 1
ATOM 669 C CA . GLY A 1 84 ? -12.705 -7.635 8.171 1.00 91.38 84 GLY A CA 1
ATOM 670 C C . GLY A 1 84 ? -11.880 -8.889 7.853 1.00 91.38 84 GLY A C 1
ATOM 671 O O . GLY A 1 84 ? -11.517 -9.640 8.761 1.00 91.38 84 GLY A O 1
ATOM 672 N N . LEU A 1 85 ? -11.596 -9.136 6.574 1.00 91.69 85 LEU A N 1
ATOM 673 C CA . LEU A 1 85 ? -10.831 -10.280 6.096 1.00 91.69 85 LEU A CA 1
ATOM 674 C C . LEU A 1 85 ? -9.328 -9.984 6.089 1.00 91.69 85 LEU A C 1
ATOM 676 O O . LEU A 1 85 ? -8.878 -8.852 5.900 1.00 91.69 85 LEU A O 1
ATOM 680 N N . GLN A 1 86 ? -8.528 -11.039 6.249 1.00 89.00 86 GLN A N 1
ATOM 681 C CA . GLN A 1 86 ? -7.083 -10.939 6.085 1.00 89.00 86 GLN A CA 1
ATOM 682 C C . GLN A 1 86 ? -6.736 -10.731 4.608 1.00 89.00 86 GLN A C 1
ATOM 684 O O . GLN A 1 86 ? -7.270 -11.406 3.728 1.00 89.00 86 GLN A O 1
ATOM 689 N N . VAL A 1 87 ? -5.812 -9.806 4.348 1.00 89.75 87 VAL A N 1
ATOM 690 C CA . VAL A 1 87 ? -5.310 -9.550 2.999 1.00 89.75 87 VAL A CA 1
ATOM 691 C C . VAL A 1 87 ? -4.554 -10.784 2.474 1.00 89.75 87 VAL A C 1
ATOM 693 O O . VAL A 1 87 ? -3.703 -11.306 3.196 1.00 89.75 87 VAL A O 1
ATOM 696 N N . PRO A 1 88 ? -4.825 -11.244 1.236 1.00 86.31 88 PRO A N 1
ATOM 697 C CA . PRO A 1 88 ? -4.140 -12.393 0.653 1.00 86.31 88 PRO A CA 1
ATOM 698 C C . PRO A 1 88 ? -2.638 -12.157 0.439 1.00 86.31 88 PRO A C 1
ATOM 700 O O . PRO A 1 88 ? -2.209 -11.095 -0.025 1.00 86.31 88 PRO A O 1
ATOM 703 N N . ASN A 1 89 ? -1.843 -13.194 0.707 1.00 88.25 89 ASN A N 1
ATOM 704 C CA . ASN A 1 89 ? -0.388 -13.188 0.511 1.00 88.25 89 ASN A CA 1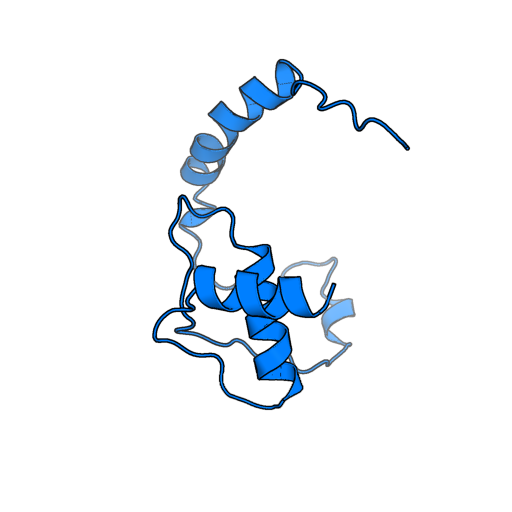
ATOM 705 C C . ASN A 1 89 ? 0.036 -13.926 -0.775 1.00 88.25 89 ASN A C 1
ATOM 707 O O . ASN A 1 89 ? 1.189 -13.844 -1.191 1.00 88.25 89 ASN A O 1
ATOM 711 N N . ASP A 1 90 ? -0.888 -14.638 -1.420 1.00 82.50 90 ASP A N 1
ATOM 712 C CA . ASP A 1 90 ? -0.675 -15.568 -2.537 1.00 82.50 90 ASP A CA 1
ATOM 713 C C . ASP A 1 90 ? -0.813 -14.940 -3.938 1.00 82.50 90 ASP A C 1
ATOM 715 O O . ASP A 1 90 ? -0.826 -15.642 -4.947 1.00 82.50 90 ASP A O 1
ATOM 719 N N . GLY A 1 91 ? -0.807 -13.610 -4.029 1.00 82.75 91 GLY A N 1
ATOM 720 C CA . GLY A 1 91 ? -0.957 -12.893 -5.296 1.00 82.75 91 GLY A CA 1
ATOM 721 C C . GLY A 1 91 ? -2.416 -12.570 -5.605 1.00 82.75 91 GLY A C 1
ATOM 722 O O . GLY A 1 91 ? -3.309 -13.377 -5.388 1.00 82.75 91 GLY A O 1
ATOM 723 N N . LEU A 1 92 ? -2.669 -11.377 -6.147 1.00 87.88 92 LEU A N 1
ATOM 724 C CA . LEU A 1 92 ? -3.984 -11.016 -6.673 1.00 87.88 92 LEU A CA 1
ATOM 725 C C . LEU A 1 92 ? -4.004 -11.179 -8.195 1.00 87.88 92 LEU A C 1
ATOM 727 O O . LEU A 1 92 ? -3.132 -10.659 -8.895 1.00 87.88 92 LEU A O 1
ATOM 731 N N . ASP A 1 93 ? -5.032 -11.848 -8.723 1.00 90.25 93 ASP A N 1
ATOM 732 C CA . ASP A 1 93 ? -5.270 -11.911 -10.166 1.00 90.25 93 ASP A CA 1
ATOM 733 C C . ASP A 1 93 ? -5.889 -10.592 -10.654 1.00 90.25 93 ASP A C 1
ATOM 735 O O . ASP A 1 93 ? -7.102 -10.364 -10.588 1.00 90.25 93 ASP A O 1
ATOM 739 N N . ALA A 1 94 ? -5.036 -9.715 -11.187 1.00 90.00 94 ALA A N 1
ATOM 740 C CA . ALA A 1 94 ? -5.451 -8.439 -11.758 1.00 90.00 94 ALA A CA 1
ATOM 741 C C . ALA A 1 94 ? -6.464 -8.595 -12.908 1.00 90.00 94 ALA A C 1
ATOM 743 O O . ALA A 1 94 ? -7.330 -7.736 -13.088 1.00 90.00 94 ALA A O 1
ATOM 744 N N . GLY A 1 95 ? -6.399 -9.684 -13.679 1.00 91.31 95 GLY A N 1
ATOM 745 C CA . GLY A 1 95 ? -7.343 -9.969 -14.757 1.00 91.31 95 GLY A CA 1
ATOM 746 C C . GLY A 1 95 ? -8.744 -10.272 -14.228 1.00 91.31 95 GLY A C 1
ATOM 747 O O . GLY A 1 95 ? -9.733 -9.768 -14.772 1.00 91.31 95 GLY A O 1
ATOM 748 N N . LEU A 1 96 ? -8.835 -11.042 -13.143 1.00 92.25 96 LEU A N 1
ATOM 749 C CA . LEU A 1 96 ? -10.095 -11.322 -12.452 1.00 92.25 96 LEU A CA 1
ATOM 750 C C . LEU A 1 96 ? -10.666 -10.057 -11.801 1.00 92.25 96 LEU A C 1
ATOM 752 O O . LEU A 1 96 ? -11.843 -9.746 -12.003 1.00 92.25 96 LEU A O 1
ATOM 756 N N . LEU A 1 97 ? -9.829 -9.283 -11.104 1.00 92.12 97 LEU A N 1
ATOM 757 C CA . LEU A 1 97 ? -10.236 -8.016 -10.485 1.00 92.12 97 LEU A CA 1
ATOM 758 C C . LEU A 1 97 ? -10.761 -7.015 -11.521 1.00 92.12 97 LEU A C 1
ATOM 760 O O . LEU A 1 97 ? -11.804 -6.401 -11.302 1.00 92.12 97 LEU A O 1
ATOM 764 N N . ARG A 1 98 ? -10.115 -6.898 -12.691 1.00 92.06 98 ARG A N 1
ATOM 765 C CA . ARG A 1 98 ? -10.614 -6.055 -13.793 1.00 92.06 98 ARG A CA 1
ATOM 766 C C . ARG A 1 98 ? -12.007 -6.469 -14.235 1.00 92.06 98 ARG A C 1
ATOM 768 O O . ARG A 1 98 ? -12.860 -5.600 -14.377 1.00 92.06 98 ARG A O 1
ATOM 775 N N . LYS A 1 99 ? -12.259 -7.765 -14.446 1.00 95.00 99 LYS A N 1
ATOM 776 C CA . LYS A 1 99 ? -13.589 -8.252 -14.852 1.00 95.00 99 LYS A CA 1
ATOM 777 C C . LYS A 1 99 ? -14.646 -7.908 -13.805 1.00 95.00 99 LYS A C 1
ATOM 779 O O . LYS A 1 99 ? -15.699 -7.393 -14.167 1.00 95.00 99 LYS A O 1
ATOM 784 N N . ARG A 1 100 ? -14.340 -8.142 -12.526 1.00 93.75 10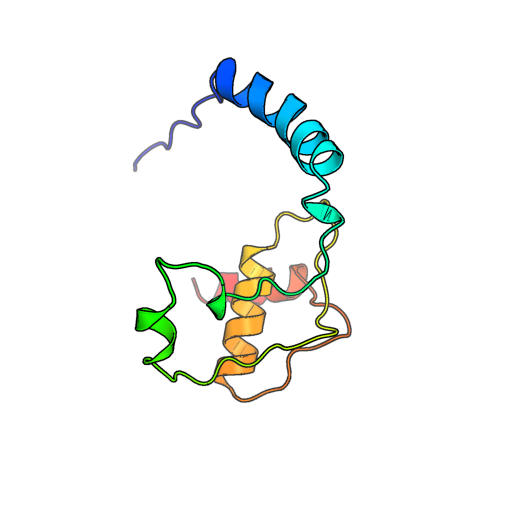0 ARG A N 1
ATOM 785 C CA . ARG A 1 100 ? -15.250 -7.855 -11.412 1.00 93.75 100 ARG A CA 1
ATOM 786 C C . ARG A 1 100 ? -15.570 -6.365 -11.312 1.00 93.75 100 ARG A C 1
ATOM 788 O O . ARG A 1 100 ? -16.738 -6.003 -11.340 1.00 93.75 100 ARG A O 1
ATOM 795 N N . TYR A 1 101 ? -14.555 -5.505 -11.249 1.00 92.00 101 TYR A N 1
ATOM 796 C CA . TYR A 1 101 ? -14.770 -4.066 -11.079 1.00 92.00 101 TYR A CA 1
ATOM 797 C C . TYR A 1 101 ? -15.333 -3.391 -12.331 1.00 92.00 101 TYR A C 1
ATOM 799 O O . TYR A 1 101 ? -16.093 -2.439 -12.204 1.00 92.00 101 TYR A O 1
ATOM 807 N N . THR A 1 102 ? -15.043 -3.906 -13.531 1.00 93.06 102 THR A N 1
ATOM 808 C CA . THR A 1 102 ? -15.692 -3.416 -14.760 1.00 93.06 102 THR A CA 1
ATOM 809 C C . THR A 1 102 ? -17.185 -3.744 -14.770 1.00 93.06 102 THR A C 1
ATOM 811 O O . THR A 1 102 ? -17.956 -2.954 -15.286 1.00 93.06 102 THR A O 1
ATOM 814 N N . ALA A 1 103 ? -17.616 -4.871 -14.192 1.00 94.44 103 ALA A N 1
ATOM 815 C CA . ALA A 1 103 ? -19.038 -5.215 -14.106 1.00 94.44 103 ALA A CA 1
ATOM 816 C C . ALA A 1 103 ? -19.828 -4.346 -13.106 1.00 94.44 103 ALA A C 1
ATOM 818 O O . ALA A 1 103 ? -21.056 -4.365 -13.128 1.00 94.44 103 ALA A O 1
ATOM 819 N N . LEU A 1 104 ? -19.138 -3.618 -12.222 1.00 88.56 104 LEU A N 1
ATOM 820 C CA . LEU A 1 104 ? -19.738 -2.710 -11.238 1.00 88.56 104 LEU A CA 1
ATOM 821 C C . LEU A 1 104 ? -19.820 -1.250 -11.728 1.00 88.56 104 LEU A C 1
ATOM 823 O O . LEU A 1 104 ? -20.361 -0.412 -11.007 1.00 88.56 104 LEU A O 1
ATOM 827 N N . LEU A 1 105 ? -19.275 -0.946 -12.913 1.00 88.44 105 LEU A N 1
ATOM 828 C CA . LEU A 1 105 ? -19.255 0.377 -13.556 1.00 88.44 105 LEU A CA 1
ATOM 829 C C . LEU A 1 105 ? -20.218 0.424 -14.746 1.00 88.44 105 LEU A C 1
ATOM 831 O O . LEU A 1 105 ? -20.868 1.480 -14.912 1.00 88.44 105 LEU A O 1
#

InterPro domains:
  IPR003653 Ulp1 pro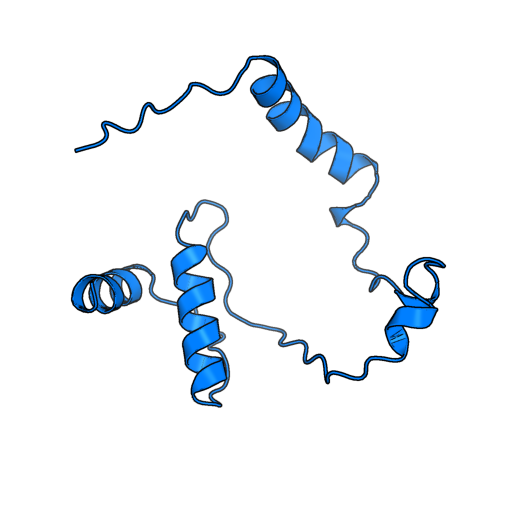tease family, C-terminal catalytic domain [PF02902] (41-90)
  IPR038765 Papain-like cysteine peptidase superfamily [SSF54001] (40-105)

Secondary structure (DSSP, 8-state):
------PPPPHHHHHHHHHHHHHHHHTTTTT--S---GGG-GGGTTGGGS--------S-----TT---HHHHHHHHHHHHHTTPPPPSS---HHHHHHHHHTT-

Organism: Capsicum annuum (NCBI:txid4072)

pLDDT: mean 82.26, std 11.22, range [38.84, 95.0]

Sequence (105 aa):
MSRGRRSRPSSEIQKLVKILPTYLDMNGFLNQKVRTDWSTIEAYRDKMANPFDVQYVEGIAQQTISSLDCGLFVSAYAEYLSDGLQVPNDGLDAGLLRKRYTALL